Protein AF-A0A919M925-F1 (afdb_monomer_lite)

Radius of gyration: 13.27 Å; chains: 1; bounding box: 27×32×34 Å

Sequence (84 aa):
MHDTIATAIYRQTLRHAVSHAMFCAHSGRILDVRTAVLVTATAPDSEPSRTVLHHAVYDKIAERLSAAAEEAGTALEVIDGRTL

Organism: NCBI:txid52696

Foldseek 3Di:
DPVVVVVVVVVVVLVVVLVVFDQQPVPRDGDDLQQKKWKWKAAPPDDIDIGIDGVVVCVVCVVVVVVVCVVRVIDIDMDHSNVD

pLDDT: mean 75.77, std 17.45, range [36.94, 95.38]

Secondary structure (DSSP, 8-state):
--HHHHHHHHHHHHHHHHTT-EE-TTT--EE-GGGEEEEEEE-TTSPPEEEEEEHHHHHHHHHHHHHHHHHTT-EEEEEETT--

Structure (mmCIF, N/CA/C/O backbone):
data_AF-A0A919M925-F1
#
_entry.id   AF-A0A919M925-F1
#
loop_
_atom_site.group_PDB
_atom_site.id
_atom_site.type_symbol
_atom_site.label_atom_id
_atom_site.label_alt_id
_atom_site.label_comp_id
_atom_site.label_asym_id
_atom_site.label_entity_id
_atom_site.label_seq_id
_atom_site.pdbx_PDB_ins_code
_atom_site.Cartn_x
_atom_site.Cartn_y
_atom_site.Cartn_z
_atom_site.occupancy
_atom_site.B_iso_or_equiv
_atom_site.auth_seq_id
_atom_site.auth_comp_id
_atom_site.auth_asym_id
_atom_site.auth_atom_id
_atom_site.pdbx_PDB_model_num
ATOM 1 N N . MET A 1 1 ? 16.107 -18.829 6.516 1.00 41.62 1 MET A N 1
ATOM 2 C CA . MET A 1 1 ? 16.222 -18.132 7.819 1.00 41.62 1 MET A CA 1
ATOM 3 C C . MET A 1 1 ? 16.574 -16.639 7.684 1.00 41.62 1 MET A C 1
ATOM 5 O O . MET A 1 1 ? 16.854 -16.014 8.696 1.00 41.62 1 MET A O 1
ATOM 9 N N . HIS A 1 2 ? 16.539 -16.055 6.472 1.00 36.94 2 HIS A N 1
ATOM 10 C CA . HIS A 1 2 ? 16.817 -14.628 6.229 1.00 36.94 2 HIS A CA 1
ATOM 11 C C . HIS A 1 2 ? 15.548 -13.749 6.162 1.00 36.94 2 HIS A C 1
ATOM 13 O O . HIS A 1 2 ? 15.653 -12.542 6.343 1.00 36.94 2 HIS A O 1
ATOM 19 N N . ASP A 1 3 ? 14.355 -14.337 6.001 1.00 45.12 3 ASP A N 1
ATOM 20 C CA . ASP A 1 3 ? 13.084 -13.591 5.939 1.00 45.12 3 ASP A CA 1
ATOM 21 C C . ASP A 1 3 ? 12.680 -12.947 7.269 1.00 45.12 3 ASP A C 1
ATOM 23 O O . ASP A 1 3 ? 12.235 -11.806 7.316 1.00 45.12 3 ASP A O 1
ATOM 27 N N . THR A 1 4 ? 12.874 -13.649 8.387 1.00 45.75 4 THR A N 1
ATOM 28 C CA . THR A 1 4 ? 12.313 -13.234 9.683 1.00 45.75 4 THR A CA 1
ATOM 29 C C . THR A 1 4 ? 12.936 -11.942 10.219 1.00 45.75 4 THR A C 1
ATOM 31 O O . THR A 1 4 ? 12.263 -11.161 10.891 1.00 45.75 4 THR A O 1
ATOM 34 N N . ILE A 1 5 ? 14.212 -11.697 9.907 1.00 43.19 5 ILE A N 1
ATOM 35 C CA . ILE A 1 5 ? 14.943 -10.502 10.348 1.00 43.19 5 ILE A CA 1
ATOM 36 C C . ILE A 1 5 ? 14.509 -9.286 9.523 1.00 43.19 5 ILE A C 1
ATOM 38 O O . ILE A 1 5 ? 14.239 -8.234 10.101 1.00 43.19 5 ILE A O 1
ATOM 42 N N . ALA A 1 6 ? 14.355 -9.440 8.203 1.00 49.69 6 ALA A N 1
ATOM 43 C CA . ALA A 1 6 ? 13.845 -8.381 7.338 1.00 49.69 6 ALA A CA 1
ATOM 44 C C . ALA A 1 6 ? 12.428 -7.970 7.765 1.00 49.69 6 ALA A C 1
ATOM 46 O O . ALA A 1 6 ? 12.190 -6.797 8.048 1.00 49.69 6 ALA A O 1
ATOM 47 N N . THR A 1 7 ? 11.513 -8.928 7.953 1.00 46.91 7 THR A N 1
ATOM 48 C CA . THR A 1 7 ? 10.143 -8.638 8.414 1.00 46.91 7 THR A CA 1
ATOM 49 C C . THR A 1 7 ? 10.119 -7.925 9.773 1.00 46.91 7 THR A C 1
ATOM 51 O O . THR A 1 7 ? 9.313 -7.018 9.984 1.00 46.91 7 THR A O 1
ATOM 54 N N . ALA A 1 8 ? 11.004 -8.292 10.707 1.00 50.03 8 ALA A N 1
ATOM 55 C CA . ALA A 1 8 ? 11.093 -7.648 12.018 1.00 50.03 8 ALA A CA 1
ATOM 56 C C . ALA A 1 8 ? 11.619 -6.201 11.939 1.00 50.03 8 ALA A C 1
ATOM 58 O O . ALA A 1 8 ? 11.081 -5.322 12.616 1.00 50.03 8 ALA A O 1
ATOM 59 N N . ILE A 1 9 ? 12.616 -5.941 11.086 1.00 54.41 9 ILE A N 1
ATOM 60 C CA . ILE A 1 9 ? 13.168 -4.598 10.839 1.00 54.41 9 ILE A CA 1
ATOM 61 C C . ILE A 1 9 ? 12.132 -3.707 10.143 1.00 54.41 9 ILE A C 1
ATOM 63 O O . ILE A 1 9 ? 11.944 -2.559 10.549 1.00 54.41 9 ILE A O 1
ATOM 67 N N . TYR A 1 10 ? 11.387 -4.238 9.169 1.00 57.34 10 TYR A N 1
ATOM 68 C CA . TYR A 1 10 ? 10.277 -3.522 8.536 1.00 57.34 10 TYR A CA 1
ATOM 69 C C . TYR A 1 10 ? 9.145 -3.234 9.526 1.00 57.34 10 TYR A C 1
ATOM 71 O O . TYR A 1 10 ? 8.644 -2.113 9.564 1.00 57.34 10 TYR A O 1
ATOM 79 N N . ARG A 1 11 ? 8.797 -4.184 10.407 1.00 55.53 11 ARG A N 1
ATOM 80 C CA . ARG A 1 11 ? 7.830 -3.963 11.498 1.00 55.53 11 ARG A CA 1
ATOM 81 C C . ARG A 1 11 ? 8.279 -2.885 12.479 1.00 55.53 11 ARG A C 1
ATOM 83 O O . ARG A 1 11 ? 7.440 -2.099 12.913 1.00 55.53 11 ARG A O 1
ATOM 90 N N . GLN A 1 12 ? 9.556 -2.847 12.865 1.00 54.09 12 GLN A N 1
ATOM 91 C CA . GLN A 1 12 ? 10.084 -1.795 13.741 1.00 54.09 12 GLN A CA 1
ATOM 92 C C . GLN A 1 12 ? 10.134 -0.446 13.035 1.00 54.09 12 GLN A C 1
ATOM 94 O O . GLN A 1 12 ? 9.759 0.546 13.643 1.00 54.09 12 GLN A O 1
ATOM 99 N N . THR A 1 13 ? 10.519 -0.410 11.761 1.00 58.00 13 THR A N 1
ATOM 100 C CA . THR A 1 13 ? 10.547 0.815 10.952 1.00 58.00 13 THR A CA 1
ATOM 101 C C . THR A 1 13 ? 9.144 1.369 10.747 1.00 58.00 13 THR A C 1
ATOM 103 O O . THR A 1 13 ? 8.937 2.561 10.941 1.00 58.00 13 THR A O 1
ATOM 106 N N . LEU A 1 14 ? 8.153 0.515 10.469 1.00 55.34 14 LEU A N 1
ATOM 107 C CA . LEU A 1 14 ? 6.748 0.908 10.478 1.00 55.34 14 LEU A CA 1
ATOM 108 C C . LEU A 1 14 ? 6.338 1.364 11.867 1.00 55.34 14 LEU A C 1
ATOM 110 O O . LEU A 1 14 ? 5.963 2.513 11.995 1.00 55.34 14 LEU A O 1
ATOM 114 N N . ARG A 1 15 ? 6.480 0.562 12.930 1.00 54.81 15 ARG A N 1
ATOM 115 C CA . ARG A 1 15 ? 6.134 0.991 14.302 1.00 54.81 15 ARG A CA 1
ATOM 116 C C . ARG A 1 15 ? 6.784 2.318 14.700 1.00 54.81 15 ARG A C 1
ATOM 118 O O . ARG A 1 15 ? 6.129 3.124 15.350 1.00 54.81 15 ARG A O 1
ATOM 125 N N . HIS A 1 16 ? 8.027 2.562 14.296 1.00 52.44 16 HIS A N 1
ATOM 126 C CA . HIS A 1 16 ? 8.758 3.791 14.579 1.00 52.44 16 HIS A CA 1
ATOM 127 C C . HIS A 1 16 ? 8.281 4.964 13.707 1.00 52.44 16 HIS A C 1
ATOM 129 O O . HIS A 1 16 ? 8.096 6.061 14.232 1.00 52.44 16 HIS A O 1
ATOM 135 N N . ALA A 1 17 ? 8.010 4.749 12.418 1.00 52.25 17 ALA A N 1
ATOM 136 C CA . ALA A 1 17 ? 7.377 5.738 11.544 1.00 52.25 17 ALA A CA 1
ATOM 137 C C . ALA A 1 17 ? 5.928 6.041 11.981 1.00 52.25 17 ALA A C 1
ATOM 139 O O . ALA A 1 17 ? 5.472 7.177 11.884 1.00 52.25 17 ALA A O 1
ATOM 140 N N . VAL A 1 18 ? 5.217 5.052 12.538 1.00 46.97 18 VAL A N 1
ATOM 141 C CA . VAL A 1 18 ? 3.847 5.189 13.051 1.00 46.97 18 VAL A CA 1
ATOM 142 C C . VAL A 1 18 ? 3.800 5.831 14.436 1.00 46.97 18 VAL A C 1
ATOM 144 O O . VAL A 1 18 ? 2.838 6.535 14.739 1.00 46.97 18 VAL A O 1
ATOM 147 N N . SER A 1 19 ? 4.846 5.677 15.255 1.00 46.81 19 SER A N 1
ATOM 148 C CA . SER A 1 19 ? 4.988 6.358 16.552 1.00 46.81 19 SER A CA 1
ATOM 149 C C . SER A 1 19 ? 4.880 7.889 16.449 1.00 46.81 19 SER A C 1
ATOM 151 O O . SER A 1 19 ? 4.702 8.546 17.471 1.00 46.81 19 SER A O 1
ATOM 153 N N . HIS A 1 20 ? 4.962 8.459 15.241 1.00 46.00 20 HIS A N 1
ATOM 154 C CA . HIS A 1 20 ? 4.840 9.892 14.974 1.00 46.00 20 HIS A CA 1
ATOM 155 C C . HIS A 1 20 ? 3.612 10.292 14.137 1.00 46.00 20 HIS A C 1
ATOM 157 O O . HIS A 1 20 ? 3.575 11.413 13.644 1.00 46.00 20 HIS A O 1
ATOM 163 N N . ALA A 1 21 ? 2.579 9.441 14.063 1.00 51.09 21 ALA A N 1
ATOM 164 C CA . ALA A 1 21 ? 1.359 9.632 13.273 1.00 51.09 21 ALA A CA 1
ATOM 165 C C . ALA A 1 21 ? 1.576 9.488 11.753 1.00 51.09 21 ALA A C 1
ATOM 167 O O . ALA A 1 21 ? 2.225 10.302 11.103 1.00 51.09 21 ALA A O 1
ATOM 168 N N . MET A 1 22 ? 0.981 8.450 11.154 1.00 60.25 22 MET A N 1
ATOM 169 C CA . MET A 1 22 ? 1.021 8.264 9.702 1.00 60.25 22 MET A CA 1
ATOM 170 C C . MET A 1 22 ? -0.009 9.162 9.028 1.00 60.25 22 MET A C 1
ATOM 172 O O . MET A 1 22 ? -1.206 8.880 9.051 1.00 60.25 22 MET A O 1
ATOM 176 N N . PHE A 1 23 ? 0.462 10.248 8.427 1.00 65.56 23 PHE A N 1
ATOM 177 C CA . PHE A 1 23 ? -0.359 11.106 7.589 1.00 65.56 23 PHE A CA 1
ATOM 178 C C . PHE A 1 23 ? -0.654 10.416 6.251 1.00 65.56 23 PHE A C 1
ATOM 180 O O . PHE A 1 23 ? 0.245 10.130 5.463 1.00 65.56 23 PHE A O 1
ATOM 187 N N . CYS A 1 24 ? -1.930 10.163 5.980 1.00 66.25 24 CYS A N 1
ATOM 188 C CA . CYS A 1 24 ? -2.392 9.723 4.672 1.00 66.25 24 CYS A CA 1
ATOM 189 C C . CYS A 1 24 ? -2.400 10.916 3.711 1.00 66.25 24 CYS A C 1
ATOM 191 O O . CYS A 1 24 ? -3.243 11.804 3.846 1.00 66.25 24 CYS A O 1
ATOM 193 N N . ALA A 1 25 ? -1.516 10.912 2.712 1.00 61.50 25 ALA A N 1
ATOM 194 C CA . 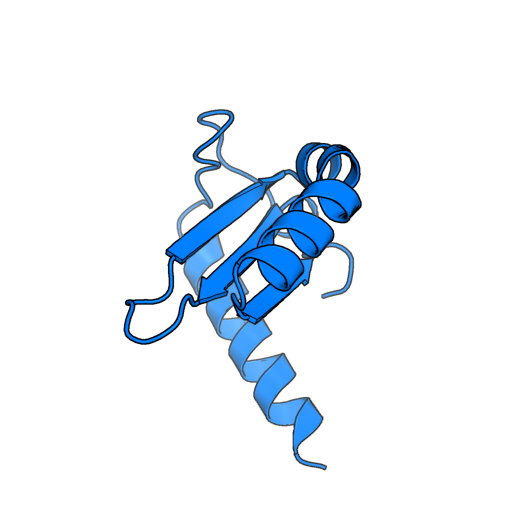ALA A 1 25 ? -1.416 11.991 1.724 1.00 61.50 25 ALA A CA 1
ATOM 195 C C . ALA A 1 25 ? -2.705 12.181 0.906 1.00 61.50 25 ALA A C 1
ATOM 197 O O . ALA A 1 25 ? -3.011 13.289 0.477 1.00 61.50 25 ALA A O 1
ATOM 198 N N . HIS A 1 26 ? -3.486 11.111 0.724 1.00 71.12 26 HIS A N 1
ATOM 199 C CA . HIS A 1 26 ? -4.738 11.167 -0.026 1.00 71.12 26 HIS A CA 1
ATOM 200 C C . HIS A 1 26 ? -5.890 11.787 0.777 1.00 71.12 26 HIS A C 1
ATOM 202 O O . HIS A 1 26 ? -6.653 12.587 0.245 1.00 71.12 26 HIS A O 1
ATOM 208 N N . SER A 1 27 ? -6.039 11.411 2.052 1.00 68.19 27 SER A N 1
ATOM 209 C CA . SER A 1 27 ? -7.186 11.825 2.874 1.00 68.19 27 SER A CA 1
ATOM 210 C C . SER A 1 27 ? -6.872 12.931 3.881 1.00 68.19 27 SER A C 1
ATOM 212 O O . SER A 1 27 ? -7.782 13.395 4.559 1.00 68.19 27 SER A O 1
ATOM 214 N N . GLY A 1 28 ? -5.602 13.297 4.058 1.00 68.25 28 GLY A N 1
ATOM 215 C CA . GLY A 1 28 ? -5.156 14.295 5.031 1.00 68.25 28 GLY A CA 1
ATOM 216 C C . GLY A 1 28 ? -5.291 13.877 6.502 1.00 68.25 28 GLY A C 1
ATOM 217 O O . GLY A 1 28 ? -5.285 14.730 7.385 1.00 68.25 28 GLY A O 1
ATOM 218 N N . ARG A 1 29 ? -5.472 12.579 6.790 1.00 69.75 29 ARG A N 1
ATOM 219 C CA . ARG A 1 29 ? -5.789 12.060 8.138 1.00 69.75 29 ARG A CA 1
ATOM 220 C C . ARG A 1 29 ? -4.631 11.264 8.723 1.00 69.75 29 ARG A C 1
ATOM 222 O O . ARG A 1 29 ? -3.901 10.614 7.981 1.00 69.75 29 ARG A O 1
ATOM 229 N N . ILE A 1 30 ? -4.530 11.264 10.051 1.00 68.38 30 ILE A N 1
ATOM 230 C CA . ILE A 1 30 ? -3.653 10.363 10.806 1.00 68.38 30 ILE A CA 1
ATOM 231 C C . ILE A 1 30 ? -4.293 8.972 10.847 1.00 68.38 30 ILE A C 1
ATOM 233 O O . ILE A 1 30 ? -5.462 8.848 11.219 1.00 68.38 30 ILE A O 1
ATOM 237 N N . LEU A 1 31 ? -3.538 7.945 10.457 1.00 65.56 31 LEU A N 1
ATOM 238 C CA . LEU A 1 31 ? -3.995 6.557 10.420 1.00 65.56 31 LEU A CA 1
ATOM 239 C C . LEU A 1 31 ? -3.431 5.720 11.574 1.00 65.56 31 LEU A C 1
ATOM 241 O O . LEU A 1 31 ? -2.264 5.856 11.945 1.00 65.56 31 LEU A O 1
ATOM 245 N N . ASP A 1 32 ? -4.260 4.804 12.083 1.00 72.56 32 ASP A N 1
ATOM 246 C CA . ASP A 1 32 ? -3.821 3.675 12.910 1.00 72.56 32 ASP A CA 1
ATOM 247 C C . ASP A 1 32 ? -3.004 2.706 12.038 1.00 72.56 32 ASP A C 1
ATOM 249 O O . ASP A 1 32 ? -3.390 2.443 10.893 1.00 72.56 32 ASP A O 1
ATOM 253 N N . VAL A 1 33 ? -1.913 2.147 12.585 1.00 70.75 33 VAL A N 1
ATOM 254 C CA . VAL A 1 33 ? -1.065 1.118 11.947 1.00 70.75 33 VAL A CA 1
ATOM 255 C C . VAL A 1 33 ? -1.906 0.061 11.239 1.00 70.75 33 VAL A C 1
ATOM 257 O O . VAL A 1 33 ? -1.639 -0.262 10.088 1.00 70.75 33 VAL A O 1
ATOM 260 N N . ARG A 1 34 ? -2.940 -0.460 11.910 1.00 79.94 34 ARG A N 1
ATOM 261 C CA . ARG A 1 34 ? -3.766 -1.574 11.414 1.00 79.94 34 ARG A CA 1
ATOM 262 C C . ARG A 1 34 ? -4.571 -1.220 10.172 1.00 79.94 34 ARG A C 1
ATOM 264 O O . ARG A 1 34 ? -5.053 -2.107 9.477 1.00 79.94 34 ARG A O 1
ATOM 271 N N . THR A 1 35 ? -4.752 0.073 9.927 1.00 82.06 35 THR A N 1
ATOM 272 C CA . THR A 1 35 ? -5.543 0.589 8.811 1.00 82.06 35 THR A CA 1
ATOM 273 C C . THR A 1 35 ? -4.692 1.151 7.679 1.00 82.06 35 THR A C 1
ATOM 275 O O . THR A 1 35 ? -5.239 1.571 6.660 1.00 82.06 35 THR A O 1
ATOM 278 N N . ALA A 1 36 ? -3.372 1.176 7.839 1.00 83.12 36 ALA A N 1
ATOM 279 C CA . ALA A 1 36 ? -2.462 1.782 6.887 1.00 83.12 36 ALA A CA 1
ATOM 280 C C . ALA A 1 36 ? -1.793 0.742 5.986 1.00 83.12 36 ALA A C 1
ATOM 282 O O . ALA A 1 36 ? -1.453 -0.360 6.413 1.00 83.12 36 ALA A O 1
ATOM 283 N N . VAL A 1 37 ? -1.561 1.142 4.741 1.00 86.38 37 VAL A N 1
ATOM 284 C CA . VAL A 1 37 ? -0.802 0.397 3.741 1.00 86.38 37 VAL A CA 1
ATOM 285 C C . VAL A 1 37 ? 0.293 1.316 3.219 1.00 86.38 37 VAL A C 1
ATOM 287 O O . VAL A 1 37 ? -0.001 2.401 2.714 1.00 86.38 37 VAL A O 1
ATOM 290 N N . LEU A 1 38 ? 1.549 0.902 3.366 1.00 85.12 38 LEU A N 1
ATOM 291 C CA . LEU A 1 38 ? 2.688 1.578 2.757 1.00 85.12 38 LEU A CA 1
ATOM 292 C C . LEU A 1 38 ? 2.934 0.960 1.386 1.00 85.12 38 LEU A C 1
ATOM 294 O O . LEU A 1 38 ? 3.185 -0.238 1.277 1.00 85.12 38 LEU A O 1
ATOM 298 N N . VAL A 1 39 ? 2.883 1.797 0.361 1.00 88.75 39 VAL A N 1
ATOM 299 C CA . VAL A 1 39 ? 3.273 1.444 -0.998 1.00 88.75 39 VAL A CA 1
ATOM 300 C C . VAL A 1 39 ? 4.584 2.150 -1.302 1.00 88.75 39 VAL A C 1
ATOM 302 O O . VAL A 1 39 ? 4.665 3.378 -1.208 1.00 88.75 39 VAL A O 1
ATOM 305 N N . THR A 1 40 ? 5.585 1.378 -1.699 1.00 87.44 40 THR A N 1
ATOM 306 C CA . THR A 1 40 ? 6.836 1.889 -2.250 1.00 87.44 40 THR A CA 1
ATOM 307 C C . THR A 1 40 ? 6.891 1.532 -3.728 1.00 87.44 40 THR A C 1
ATOM 309 O O . THR A 1 40 ? 6.766 0.365 -4.090 1.00 87.44 40 THR A O 1
ATOM 312 N N . ALA A 1 41 ? 7.064 2.540 -4.575 1.00 89.62 41 ALA A N 1
ATOM 313 C CA . ALA A 1 41 ? 7.216 2.394 -6.014 1.00 89.62 41 ALA A CA 1
ATOM 314 C C . ALA A 1 41 ? 8.606 2.881 -6.429 1.00 89.62 41 ALA A C 1
ATOM 316 O O . ALA A 1 41 ? 8.973 4.020 -6.135 1.00 89.62 41 ALA A O 1
ATOM 317 N N . THR A 1 42 ? 9.358 2.039 -7.130 1.00 91.75 42 THR A N 1
ATOM 318 C CA . THR A 1 42 ? 10.716 2.350 -7.590 1.00 91.75 42 THR A CA 1
ATOM 319 C C . THR A 1 42 ? 10.781 2.183 -9.100 1.00 91.75 42 THR A C 1
ATOM 321 O O . THR A 1 42 ? 10.795 1.060 -9.607 1.00 91.75 42 THR A O 1
ATOM 324 N N . ALA A 1 43 ? 10.772 3.304 -9.820 1.00 91.50 43 ALA A N 1
ATOM 325 C CA . ALA A 1 43 ? 10.980 3.310 -11.263 1.00 91.50 43 ALA A CA 1
ATOM 326 C C . ALA A 1 43 ? 12.477 3.126 -11.589 1.00 91.50 43 ALA A C 1
ATOM 328 O O . ALA A 1 43 ? 13.323 3.410 -10.733 1.00 91.50 43 ALA A O 1
ATOM 329 N N . PRO A 1 44 ? 12.825 2.680 -12.809 1.00 90.19 44 PRO A N 1
ATOM 330 C CA . PRO A 1 44 ? 14.216 2.600 -13.241 1.00 90.19 44 PRO A CA 1
ATOM 331 C C . PRO A 1 44 ? 14.927 3.950 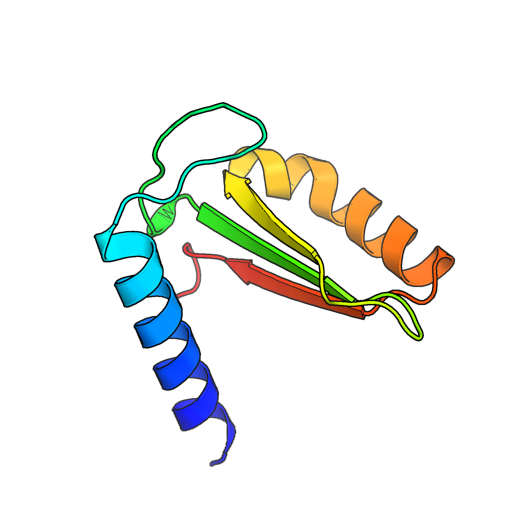-13.079 1.00 90.19 44 PRO A C 1
ATOM 333 O O . PRO A 1 44 ? 14.359 4.999 -13.391 1.00 90.19 44 PRO A O 1
ATOM 336 N N . ASP A 1 45 ? 16.150 3.915 -12.549 1.00 88.75 45 ASP A N 1
ATOM 337 C CA . ASP A 1 45 ? 17.019 5.085 -12.348 1.00 88.75 45 ASP A CA 1
ATOM 338 C C . ASP A 1 45 ? 16.384 6.249 -11.559 1.00 88.75 45 ASP A C 1
ATOM 340 O O . ASP A 1 45 ? 16.805 7.400 -11.675 1.00 88.75 45 ASP A O 1
ATOM 344 N N . SER A 1 46 ? 15.365 5.961 -10.743 1.00 88.00 46 SER A N 1
ATOM 345 C CA . SER A 1 46 ? 14.631 6.953 -9.958 1.00 88.00 46 SER A CA 1
ATOM 346 C C . SER A 1 46 ? 14.669 6.630 -8.470 1.00 88.00 46 SER A C 1
ATOM 348 O O . SER A 1 46 ? 14.681 5.469 -8.060 1.00 88.00 46 SER A O 1
ATOM 350 N N . GLU A 1 47 ? 14.627 7.674 -7.644 1.00 85.81 47 GLU A N 1
ATOM 351 C CA . GLU A 1 47 ? 14.468 7.509 -6.200 1.00 85.81 47 GLU A CA 1
ATOM 352 C C . GLU A 1 47 ? 13.109 6.860 -5.866 1.00 85.81 47 GLU A C 1
ATOM 354 O O . GLU A 1 47 ? 12.089 7.230 -6.463 1.00 85.81 47 GLU A O 1
ATOM 359 N N . PRO A 1 48 ? 13.052 5.924 -4.898 1.00 82.62 48 PRO A N 1
ATOM 360 C CA . PRO A 1 48 ? 11.805 5.289 -4.490 1.00 82.62 48 PRO A CA 1
ATOM 361 C C . PRO A 1 48 ? 10.779 6.299 -3.967 1.00 82.62 48 PRO A C 1
ATOM 363 O O . PRO A 1 48 ? 11.027 7.035 -3.006 1.00 82.62 48 PRO A O 1
ATOM 366 N N . SER A 1 49 ? 9.580 6.272 -4.542 1.00 83.25 49 SER A N 1
ATOM 367 C CA . SER A 1 49 ? 8.429 7.022 -4.050 1.00 83.25 49 SER A CA 1
ATOM 368 C C . SER A 1 49 ? 7.676 6.202 -3.009 1.00 83.25 49 SER A C 1
ATOM 370 O O . SER A 1 49 ? 7.367 5.033 -3.231 1.00 83.25 49 SER A O 1
ATOM 372 N N . ARG A 1 50 ? 7.364 6.812 -1.863 1.00 82.69 50 ARG A N 1
ATOM 373 C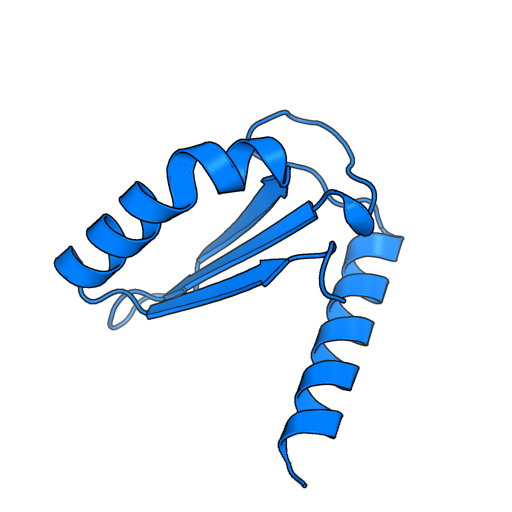 CA . ARG A 1 50 ? 6.673 6.158 -0.743 1.00 82.69 50 ARG A CA 1
ATOM 374 C C . ARG A 1 50 ? 5.364 6.870 -0.462 1.00 82.69 50 ARG A C 1
ATOM 376 O O . ARG A 1 50 ? 5.356 8.071 -0.205 1.00 82.69 50 ARG A O 1
ATOM 383 N N . THR A 1 51 ? 4.264 6.127 -0.475 1.00 83.50 51 THR A N 1
ATOM 384 C CA . THR A 1 51 ? 2.929 6.659 -0.191 1.00 83.50 51 THR A CA 1
ATOM 385 C C . THR A 1 51 ? 2.227 5.791 0.840 1.00 83.50 51 THR A C 1
ATOM 387 O O . THR A 1 51 ? 2.175 4.571 0.707 1.00 83.50 51 THR A O 1
ATOM 390 N N . VAL A 1 52 ? 1.650 6.428 1.859 1.00 81.81 52 VAL A N 1
ATOM 391 C CA . VAL A 1 52 ? 0.792 5.757 2.840 1.00 81.81 52 VAL A CA 1
ATOM 392 C C . VAL A 1 52 ? -0.667 5.971 2.463 1.00 81.81 52 VAL A C 1
ATOM 394 O O . VAL A 1 52 ? -1.121 7.104 2.282 1.00 81.81 52 VAL A O 1
ATOM 397 N N . LEU A 1 53 ? -1.402 4.869 2.374 1.00 85.19 53 LEU A N 1
ATOM 398 C CA . LEU A 1 53 ? -2.821 4.829 2.056 1.00 85.19 53 LEU A CA 1
ATOM 399 C C . LEU A 1 53 ? -3.601 4.179 3.195 1.00 85.19 53 LEU A C 1
ATOM 401 O O . LEU A 1 53 ? -3.084 3.347 3.934 1.00 85.19 53 LEU A O 1
ATOM 405 N N . HIS A 1 54 ? -4.882 4.517 3.302 1.00 86.62 54 HIS A N 1
ATOM 406 C CA . HIS A 1 54 ? -5.809 3.705 4.083 1.00 86.62 54 HIS A CA 1
ATOM 407 C C . HIS A 1 54 ? -6.090 2.396 3.330 1.00 86.62 54 HIS A C 1
ATOM 409 O O . HIS A 1 54 ? -6.293 2.428 2.115 1.00 86.62 54 HIS A O 1
ATOM 415 N N . HIS A 1 55 ? -6.180 1.262 4.026 1.00 88.19 55 HIS A N 1
ATOM 416 C CA . HIS A 1 55 ? -6.364 -0.059 3.412 1.00 88.19 55 HIS A CA 1
ATOM 417 C C . HIS A 1 55 ? -7.570 -0.108 2.462 1.00 88.19 55 HIS A C 1
ATOM 419 O O . HIS A 1 55 ? -7.448 -0.545 1.329 1.00 88.19 55 HIS A O 1
ATOM 425 N N . ALA A 1 56 ? -8.708 0.466 2.864 1.00 91.00 56 ALA A N 1
ATOM 426 C CA . ALA A 1 56 ? -9.907 0.527 2.026 1.00 91.00 56 ALA A CA 1
ATOM 427 C C . ALA A 1 56 ? -9.733 1.338 0.725 1.00 91.00 56 ALA A C 1
ATOM 429 O O . ALA A 1 56 ? -10.516 1.172 -0.207 1.00 91.00 56 ALA A O 1
ATOM 430 N N . VAL A 1 57 ? -8.759 2.254 0.667 1.00 91.44 57 VAL A N 1
ATOM 431 C CA . VAL A 1 57 ? -8.392 2.959 -0.571 1.00 91.44 57 VAL A CA 1
ATOM 432 C C . VAL A 1 57 ? -7.479 2.074 -1.404 1.00 91.44 57 VAL A C 1
ATOM 434 O O . VAL A 1 57 ? -7.735 1.911 -2.592 1.00 91.44 57 VAL A O 1
ATOM 437 N N . TYR A 1 58 ? -6.465 1.475 -0.776 1.00 92.44 58 TYR A N 1
ATOM 438 C CA . TYR A 1 58 ? -5.557 0.545 -1.437 1.00 92.44 58 TYR A CA 1
ATOM 439 C C . TYR A 1 58 ? -6.316 -0.614 -2.099 1.00 92.44 58 TYR A C 1
ATOM 441 O O . TYR A 1 58 ? -6.144 -0.835 -3.291 1.00 92.44 58 TYR A O 1
ATOM 449 N N . ASP A 1 59 ? -7.248 -1.253 -1.388 1.00 94.75 59 ASP A N 1
ATOM 450 C CA . ASP A 1 59 ? -8.063 -2.369 -1.891 1.00 94.75 59 ASP A CA 1
ATOM 451 C C . ASP A 1 59 ? -8.827 -2.018 -3.182 1.00 94.75 59 ASP A C 1
ATOM 453 O O . ASP A 1 59 ? -9.051 -2.878 -4.027 1.00 94.75 59 ASP A O 1
ATOM 457 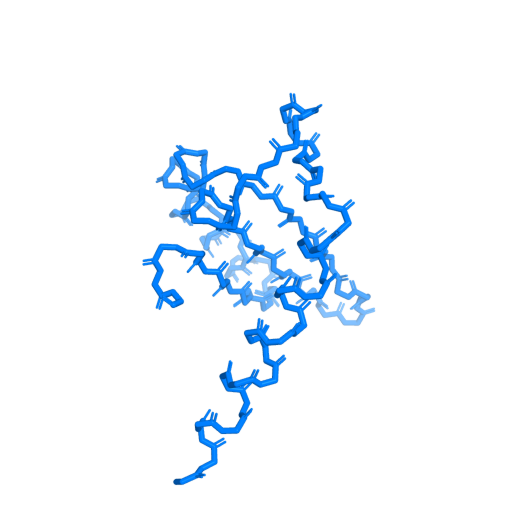N N . LYS A 1 60 ? -9.206 -0.746 -3.369 1.00 95.38 60 LYS A N 1
ATOM 458 C CA . LYS A 1 60 ? -9.914 -0.283 -4.576 1.00 95.38 60 LYS A CA 1
ATOM 459 C C . LYS A 1 60 ? -8.995 -0.052 -5.769 1.00 95.38 60 LYS A C 1
ATOM 461 O O . LYS A 1 60 ? -9.475 -0.016 -6.897 1.00 95.38 60 LYS A O 1
ATOM 466 N N . ILE A 1 61 ? -7.712 0.203 -5.523 1.00 93.94 61 ILE A N 1
ATOM 467 C CA . ILE A 1 61 ? -6.754 0.594 -6.564 1.00 93.94 61 ILE A CA 1
ATOM 468 C C . ILE A 1 61 ? -5.652 -0.439 -6.781 1.00 93.94 61 ILE A C 1
ATOM 470 O O . ILE A 1 61 ? -4.891 -0.270 -7.725 1.00 93.94 61 ILE A O 1
ATOM 474 N N . ALA A 1 62 ? -5.554 -1.474 -5.942 1.00 93.12 62 ALA A N 1
ATOM 475 C CA . ALA A 1 62 ? -4.444 -2.423 -5.922 1.00 93.12 62 ALA A CA 1
ATOM 476 C C . ALA A 1 62 ? -4.196 -3.061 -7.294 1.00 93.12 62 ALA A C 1
ATOM 478 O O . ALA A 1 62 ? -3.071 -3.031 -7.786 1.00 93.12 62 ALA A O 1
ATOM 479 N N . GLU A 1 63 ? -5.251 -3.550 -7.951 1.00 94.25 63 GLU A N 1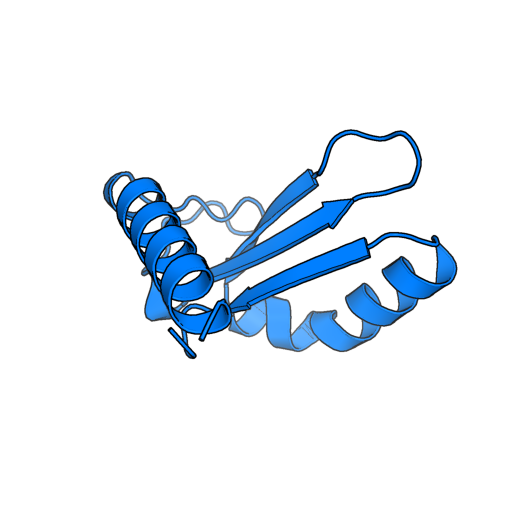
ATOM 480 C CA . GLU A 1 63 ? -5.145 -4.155 -9.284 1.00 94.25 63 GLU A CA 1
ATOM 481 C C . GLU A 1 63 ? -4.641 -3.148 -10.324 1.00 94.25 63 GLU A C 1
ATOM 483 O O . GLU A 1 63 ? -3.679 -3.415 -11.043 1.00 94.25 63 GLU A O 1
ATOM 488 N N . ARG A 1 64 ? -5.232 -1.945 -10.355 1.00 93.62 64 ARG A N 1
ATOM 489 C CA . ARG A 1 64 ? -4.830 -0.882 -11.289 1.00 93.62 64 ARG A CA 1
ATOM 490 C C . ARG A 1 64 ? -3.397 -0.415 -11.041 1.00 93.62 64 ARG A C 1
ATOM 492 O O . ARG A 1 64 ? -2.683 -0.094 -11.982 1.00 93.62 64 ARG A O 1
ATOM 499 N N . LEU A 1 65 ? -2.999 -0.331 -9.777 1.00 92.75 65 LEU A N 1
ATOM 500 C CA . LEU A 1 65 ? -1.669 0.087 -9.361 1.00 92.75 65 LEU A CA 1
ATOM 501 C C . LEU A 1 65 ? -0.620 -0.952 -9.768 1.00 92.75 65 LEU A C 1
ATOM 503 O O . LEU A 1 65 ? 0.414 -0.573 -10.308 1.00 92.75 65 LEU A O 1
ATOM 507 N N . SER A 1 66 ? -0.912 -2.240 -9.565 1.00 93.19 66 SER A N 1
ATOM 508 C CA . SER A 1 66 ? -0.047 -3.341 -9.996 1.00 93.19 66 SER A CA 1
ATOM 509 C C . SER A 1 66 ? 0.132 -3.353 -11.511 1.00 93.19 66 SER A C 1
ATOM 511 O O . SER A 1 66 ? 1.264 -3.409 -11.982 1.00 93.19 66 SER A O 1
ATOM 513 N N . ALA A 1 67 ? -0.962 -3.234 -12.269 1.00 94.69 67 ALA A N 1
ATOM 514 C CA . ALA A 1 67 ? -0.908 -3.185 -13.729 1.00 94.69 67 ALA A CA 1
ATOM 515 C C . ALA A 1 67 ? -0.095 -1.979 -14.229 1.00 94.69 67 ALA A C 1
ATOM 517 O O . ALA A 1 67 ? 0.798 -2.134 -15.054 1.00 94.69 67 ALA A O 1
ATOM 518 N N . ALA A 1 68 ? -0.336 -0.787 -13.670 1.00 92.12 68 ALA A N 1
ATOM 519 C CA . ALA A 1 68 ? 0.404 0.419 -14.044 1.00 92.12 68 ALA A CA 1
ATOM 520 C C . ALA A 1 68 ? 1.906 0.312 -13.737 1.00 92.12 68 ALA A C 1
ATOM 522 O O . ALA A 1 68 ? 2.727 0.851 -14.475 1.00 92.12 68 ALA A O 1
ATOM 523 N N . ALA A 1 69 ? 2.278 -0.367 -12.651 1.00 92.62 69 ALA A N 1
ATOM 524 C CA . ALA A 1 69 ? 3.678 -0.580 -12.322 1.00 92.62 69 ALA A CA 1
ATOM 525 C C . ALA A 1 69 ? 4.352 -1.585 -13.258 1.00 92.62 69 ALA A C 1
ATOM 527 O O . ALA A 1 69 ? 5.477 -1.337 -13.680 1.00 92.62 69 ALA A O 1
ATOM 528 N N . GLU A 1 70 ? 3.664 -2.666 -13.627 1.00 93.81 70 GLU A N 1
ATOM 529 C CA . GLU A 1 70 ? 4.162 -3.630 -14.610 1.00 93.81 70 GLU A CA 1
ATOM 530 C C . GLU A 1 70 ? 4.371 -2.968 -15.979 1.00 93.81 70 GLU A C 1
ATOM 532 O O . GLU A 1 70 ? 5.462 -3.053 -16.543 1.00 93.81 70 GLU A O 1
ATOM 537 N N . GLU A 1 71 ? 3.375 -2.220 -16.465 1.00 93.56 71 GLU A N 1
ATOM 538 C CA . GLU A 1 71 ? 3.464 -1.456 -17.718 1.00 93.56 71 GLU A CA 1
ATOM 539 C C . GLU A 1 71 ? 4.618 -0.441 -17.704 1.00 93.56 71 GLU A C 1
ATOM 541 O O . GLU A 1 71 ? 5.294 -0.248 -18.715 1.00 93.56 71 GLU A O 1
ATOM 546 N N . ALA A 1 72 ? 4.869 0.195 -16.557 1.00 91.69 72 ALA A N 1
ATOM 547 C CA . ALA A 1 72 ? 5.929 1.185 -16.388 1.00 91.69 72 ALA A CA 1
ATOM 548 C C . ALA A 1 72 ? 7.300 0.584 -16.019 1.00 91.69 72 ALA A C 1
ATOM 550 O O . ALA A 1 72 ? 8.243 1.341 -15.781 1.00 91.69 72 ALA A O 1
ATOM 551 N N . GLY A 1 73 ? 7.426 -0.744 -15.899 1.00 93.06 73 GLY A N 1
ATOM 552 C CA . GLY A 1 73 ? 8.655 -1.396 -15.424 1.00 93.06 73 GLY A CA 1
ATOM 553 C C . GLY A 1 73 ? 9.081 -0.952 -14.016 1.00 93.06 73 GLY A C 1
ATOM 554 O O . GLY A 1 73 ? 10.266 -0.937 -13.691 1.00 93.06 73 GLY A O 1
ATOM 555 N N . THR A 1 74 ? 8.121 -0.532 -13.195 1.00 93.31 74 THR A N 1
ATOM 556 C CA . THR A 1 74 ? 8.316 -0.029 -11.834 1.00 93.31 74 THR A CA 1
ATOM 557 C C . THR A 1 74 ? 8.190 -1.176 -10.837 1.00 93.31 74 THR A C 1
ATOM 559 O O . THR A 1 74 ? 7.209 -1.916 -10.846 1.00 93.31 74 THR A O 1
ATOM 562 N N . ALA A 1 75 ? 9.154 -1.308 -9.928 1.00 92.38 75 ALA A N 1
ATOM 563 C CA . ALA A 1 75 ? 9.048 -2.261 -8.831 1.00 92.38 75 ALA A CA 1
ATOM 564 C C . ALA A 1 75 ? 8.071 -1.732 -7.772 1.00 92.38 75 ALA A C 1
ATOM 566 O O . ALA A 1 75 ? 8.202 -0.591 -7.322 1.00 92.38 75 ALA A O 1
ATOM 567 N N . LEU A 1 76 ? 7.114 -2.565 -7.358 1.00 91.88 76 LEU A N 1
ATOM 568 C CA . LEU A 1 76 ? 6.205 -2.270 -6.251 1.00 91.88 76 LEU A CA 1
ATOM 569 C C . LEU A 1 76 ? 6.510 -3.154 -5.046 1.00 91.88 76 LEU A C 1
ATOM 571 O O . LEU A 1 76 ? 6.506 -4.379 -5.139 1.00 91.88 76 LEU A O 1
ATOM 575 N N . GLU A 1 77 ? 6.688 -2.516 -3.897 1.00 89.44 77 GLU A N 1
ATOM 576 C CA . GLU A 1 77 ? 6.702 -3.154 -2.586 1.00 89.44 77 GLU A CA 1
ATOM 577 C C . GLU A 1 77 ? 5.501 -2.642 -1.791 1.00 89.44 77 GLU A C 1
ATOM 579 O O . GLU A 1 77 ? 5.252 -1.436 -1.713 1.00 89.44 77 GLU A O 1
ATOM 584 N N . VAL A 1 78 ? 4.744 -3.562 -1.195 1.00 90.31 78 VAL A N 1
ATOM 585 C CA . VAL A 1 78 ? 3.549 -3.229 -0.423 1.00 90.31 78 VAL A CA 1
ATOM 586 C C . VAL A 1 78 ? 3.640 -3.861 0.950 1.00 90.31 78 VAL A C 1
ATOM 588 O O . VAL A 1 78 ? 3.820 -5.070 1.080 1.00 90.31 78 VAL A O 1
ATOM 591 N N . ILE A 1 79 ? 3.459 -3.035 1.978 1.00 86.81 79 ILE A N 1
ATOM 592 C CA . ILE A 1 79 ? 3.369 -3.483 3.362 1.00 86.81 79 ILE A CA 1
ATOM 593 C C . ILE A 1 79 ? 2.009 -3.076 3.917 1.00 86.81 79 ILE A C 1
ATOM 595 O O . ILE A 1 79 ? 1.729 -1.893 4.120 1.00 86.81 79 ILE A O 1
ATOM 599 N N . ASP A 1 80 ? 1.165 -4.073 4.171 1.00 86.38 80 ASP A N 1
ATOM 600 C CA . ASP A 1 80 ? -0.187 -3.889 4.689 1.00 86.38 80 ASP A CA 1
ATOM 601 C C . ASP A 1 80 ? -0.228 -4.134 6.199 1.00 86.38 80 ASP A C 1
ATOM 603 O O . ASP A 1 80 ? -0.002 -5.255 6.669 1.00 86.38 80 ASP A O 1
ATOM 607 N N . GLY A 1 81 ? -0.582 -3.092 6.954 1.00 80.81 81 GLY A N 1
ATOM 608 C CA . GLY A 1 81 ? -0.697 -3.128 8.407 1.00 80.81 81 GLY A CA 1
ATOM 609 C C . GLY A 1 81 ? -1.698 -4.146 8.956 1.00 80.81 81 GLY A C 1
ATOM 610 O O . GLY A 1 81 ? -1.594 -4.505 10.129 1.00 80.81 81 GLY A O 1
ATOM 611 N N . ARG A 1 82 ? -2.628 -4.655 8.135 1.00 84.31 82 ARG A N 1
ATOM 612 C CA . ARG A 1 82 ? -3.553 -5.745 8.502 1.00 84.31 82 ARG A CA 1
ATOM 613 C C . ARG A 1 82 ? -2.867 -7.107 8.610 1.00 84.31 82 ARG A C 1
ATOM 615 O O . ARG A 1 82 ? -3.386 -7.987 9.288 1.00 84.31 82 ARG A O 1
ATOM 622 N N . THR A 1 83 ? -1.742 -7.285 7.919 1.00 80.06 83 THR A N 1
ATOM 623 C CA . THR A 1 83 ? -1.003 -8.561 7.823 1.00 80.06 83 THR A CA 1
ATOM 624 C C . THR A 1 83 ? 0.289 -8.576 8.642 1.00 80.06 83 THR A C 1
ATOM 626 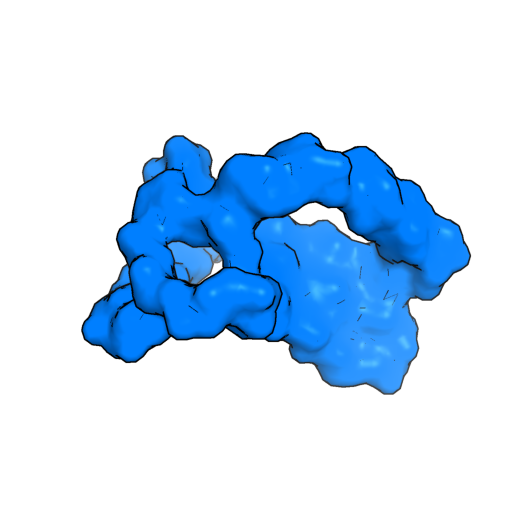O O . THR A 1 83 ? 1.009 -9.577 8.670 1.00 80.06 83 THR A O 1
ATOM 629 N N . LEU A 1 84 ? 0.580 -7.459 9.316 1.00 67.12 84 LEU A N 1
ATOM 630 C CA . LEU A 1 84 ? 1.701 -7.310 10.239 1.00 67.12 84 LEU A CA 1
ATOM 631 C C . LEU A 1 84 ? 1.445 -7.949 11.600 1.00 67.12 84 LEU A C 1
ATOM 633 O O . LEU A 1 84 ? 0.305 -8.254 11.988 1.00 67.12 84 LEU A O 1
#